Protein AF-X8DLA8-F1 (afdb_monomer)

Solvent-accessible surface area (backbone atoms only — not comparable to full-atom values): 6942 Å² total; per-residue (Å²): 95,60,38,38,39,84,50,100,83,25,29,41,38,32,61,49,87,52,78,72,43,78,40,75,70,85,84,88,90,64,56,47,64,58,45,61,65,25,36,70,77,68,50,75,64,55,50,56,61,34,66,66,68,82,85,77,95,77,88,85,71,86,42,71,71,67,83,84,46,58,88,53,70,92,68,56,51,62,63,43,76,48,76,50,100,87,46,97,60,73,47,75,48,41,30,50,26,70,76,69,64,52,85,70,94,74,65,40,52

Foldseek 3Di:
DWAWEDDPQFIWIDDDPDDIDTDRYDDDDDQLVVNVVRYPDDDPVSCV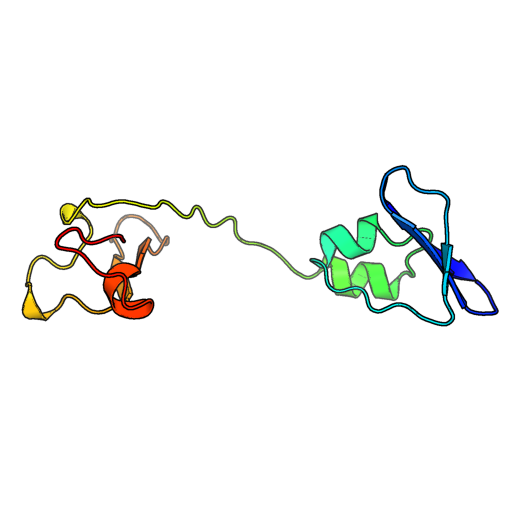VSVVDDDDDDDDDKDQDCVPAPPPPVRGDQKDWDDDPVDPDIDIDGQCCVVVVPDDPGTID

Structure (mmCIF, N/CA/C/O backbone):
data_AF-X8DLA8-F1
#
_entry.id   AF-X8DLA8-F1
#
loop_
_atom_site.group_PDB
_atom_site.id
_atom_site.type_symbol
_atom_site.label_atom_id
_atom_site.label_alt_id
_atom_site.label_comp_id
_atom_site.label_asym_id
_atom_site.label_entity_id
_atom_site.label_seq_id
_atom_site.pdbx_PDB_ins_code
_atom_site.Cartn_x
_atom_site.Cartn_y
_atom_site.Cartn_z
_atom_site.occupancy
_atom_site.B_iso_or_equiv
_atom_site.auth_seq_id
_atom_site.auth_comp_id
_atom_site.auth_asym_id
_atom_site.auth_atom_id
_atom_site.pdbx_PDB_model_num
ATOM 1 N N . MET A 1 1 ? 15.203 9.356 -5.795 1.00 78.50 1 MET A N 1
ATOM 2 C CA . MET A 1 1 ? 14.200 9.509 -6.879 1.00 78.50 1 MET A CA 1
ATOM 3 C C . MET A 1 1 ? 13.991 8.138 -7.506 1.00 78.50 1 MET A C 1
ATOM 5 O O . MET A 1 1 ? 14.965 7.407 -7.597 1.00 78.50 1 MET A O 1
ATOM 9 N N . HIS A 1 2 ? 12.766 7.744 -7.856 1.00 94.06 2 HIS A N 1
ATOM 10 C CA . HIS A 1 2 ? 12.482 6.404 -8.391 1.00 94.06 2 HIS A CA 1
ATOM 11 C C . HIS A 1 2 ? 11.879 6.526 -9.786 1.00 94.06 2 HIS A C 1
ATOM 13 O O . HIS A 1 2 ? 10.998 7.359 -9.971 1.00 94.06 2 HIS A O 1
ATOM 19 N N . TRP A 1 3 ? 12.343 5.717 -10.736 1.00 96.50 3 TRP A N 1
ATOM 20 C CA . TRP A 1 3 ? 11.757 5.645 -12.075 1.00 96.50 3 TRP A CA 1
ATOM 21 C C . TRP A 1 3 ? 12.019 4.289 -12.732 1.00 96.50 3 TRP A C 1
ATOM 23 O O . TRP A 1 3 ? 12.935 3.552 -12.355 1.00 96.50 3 TRP A O 1
ATOM 33 N N . LEU A 1 4 ? 11.201 3.977 -13.731 1.00 97.44 4 LEU A N 1
ATOM 34 C CA . LEU A 1 4 ? 11.270 2.796 -14.573 1.00 97.44 4 LEU A CA 1
ATOM 35 C C . LEU A 1 4 ? 11.191 3.230 -16.036 1.00 97.44 4 LEU A C 1
ATOM 37 O O . LEU A 1 4 ? 10.207 3.834 -16.465 1.00 97.44 4 LEU A O 1
ATOM 41 N N . ARG A 1 5 ? 12.213 2.868 -16.812 1.00 97.44 5 ARG A N 1
ATOM 42 C CA . ARG A 1 5 ? 12.291 3.120 -18.251 1.00 97.44 5 ARG A CA 1
ATOM 43 C C . ARG A 1 5 ? 12.237 1.808 -19.017 1.00 97.44 5 ARG A C 1
ATOM 45 O O . ARG A 1 5 ? 13.017 0.894 -18.752 1.00 97.44 5 ARG A O 1
ATOM 52 N N . ARG A 1 6 ? 11.340 1.736 -19.998 1.00 96.62 6 ARG A N 1
ATOM 53 C CA . ARG A 1 6 ? 11.299 0.645 -20.977 1.00 96.62 6 ARG A CA 1
ATOM 54 C C . ARG A 1 6 ? 12.370 0.866 -22.038 1.00 96.62 6 ARG A C 1
ATOM 56 O O . ARG A 1 6 ? 12.517 1.976 -22.540 1.00 96.62 6 ARG A O 1
ATOM 63 N N . LEU A 1 7 ? 13.091 -0.191 -22.379 1.00 96.25 7 LEU A N 1
ATOM 64 C CA . LEU A 1 7 ? 14.100 -0.219 -23.432 1.00 96.25 7 LEU A CA 1
ATOM 65 C C . LEU A 1 7 ? 13.751 -1.340 -24.427 1.00 96.25 7 LEU A C 1
ATOM 67 O O . LEU A 1 7 ? 13.006 -2.253 -24.071 1.00 96.25 7 LEU A O 1
ATOM 71 N N . PRO A 1 8 ? 14.289 -1.327 -25.660 1.00 95.88 8 PRO A N 1
ATOM 72 C CA . PRO A 1 8 ? 13.991 -2.365 -26.652 1.00 95.88 8 PRO A CA 1
ATOM 73 C C . PRO A 1 8 ? 14.297 -3.801 -26.196 1.00 95.88 8 PRO A C 1
ATOM 75 O O . PRO A 1 8 ? 13.679 -4.739 -26.685 1.00 95.88 8 PRO A O 1
ATOM 78 N N . ASN A 1 9 ? 15.247 -3.977 -25.275 1.00 96.06 9 ASN A N 1
ATOM 79 C CA . ASN A 1 9 ? 15.732 -5.275 -24.804 1.00 96.06 9 ASN A CA 1
ATOM 80 C C . ASN A 1 9 ? 15.433 -5.562 -23.322 1.00 96.06 9 ASN A C 1
ATOM 82 O O . ASN A 1 9 ? 15.948 -6.545 -22.799 1.00 96.06 9 ASN A O 1
ATOM 86 N N . GLY A 1 10 ? 14.658 -4.718 -22.636 1.00 97.56 10 GLY A N 1
ATOM 87 C CA . GLY A 1 10 ? 14.352 -4.912 -21.220 1.00 97.56 10 GLY A CA 1
ATOM 88 C C . GLY A 1 10 ? 13.902 -3.633 -20.528 1.00 97.56 10 GLY A C 1
ATOM 89 O O . GLY A 1 10 ? 13.280 -2.753 -21.126 1.00 97.56 10 GLY A O 1
ATOM 90 N N . VAL A 1 11 ? 14.218 -3.516 -19.243 1.00 97.88 11 VAL A N 1
ATOM 91 C CA . VAL A 1 11 ? 13.834 -2.376 -18.411 1.00 97.88 11 VAL A CA 1
ATOM 92 C C . VAL A 1 11 ? 15.008 -1.890 -17.576 1.00 97.88 11 VAL A C 1
ATOM 94 O O 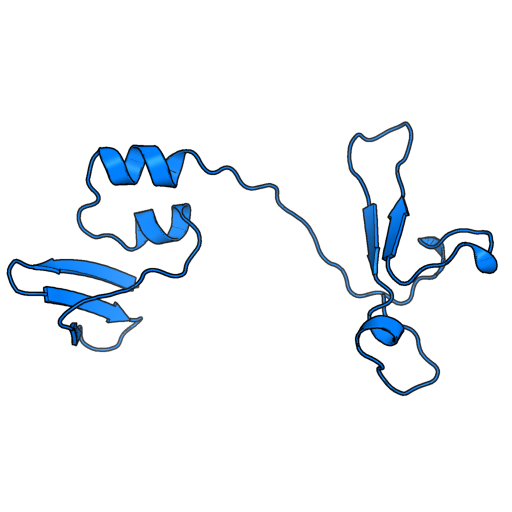. VAL A 1 11 ? 15.796 -2.670 -17.044 1.00 97.88 11 VAL A O 1
ATOM 97 N N . GLN A 1 12 ? 15.104 -0.575 -17.430 1.00 97.81 12 GLN A N 1
ATOM 98 C CA . GLN A 1 12 ? 16.051 0.068 -16.534 1.00 97.81 12 GLN A CA 1
ATOM 99 C C . GLN A 1 12 ? 15.295 0.662 -15.347 1.00 97.81 12 GLN A C 1
ATOM 101 O O . GLN A 1 12 ? 14.284 1.342 -15.523 1.00 97.81 12 GLN A O 1
ATOM 106 N N . VAL A 1 13 ? 15.784 0.399 -14.137 1.00 97.38 13 VAL A N 1
ATOM 107 C CA . VAL A 1 13 ? 15.132 0.798 -12.887 1.00 97.38 13 VAL A CA 1
ATOM 108 C C . VAL A 1 13 ? 16.098 1.606 -12.032 1.00 97.38 13 VAL A C 1
ATOM 110 O O . VAL A 1 13 ? 17.192 1.139 -11.707 1.00 97.38 13 VAL A O 1
ATOM 113 N N . GLN A 1 14 ? 15.659 2.793 -11.615 1.00 96.75 14 GLN A N 1
ATOM 114 C CA . GLN A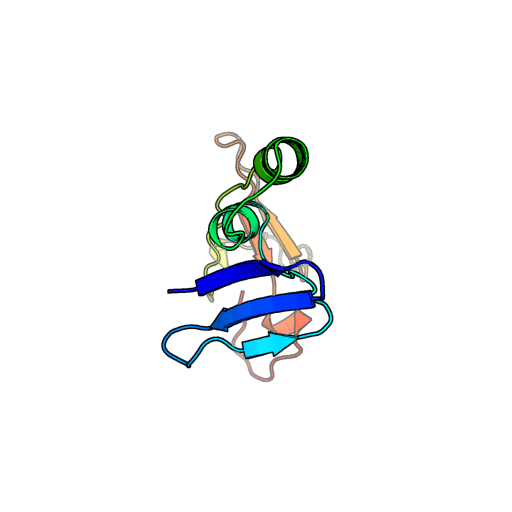 1 14 ? 16.304 3.601 -10.587 1.00 96.75 14 GLN A CA 1
ATOM 115 C C . GLN A 1 14 ? 15.578 3.403 -9.258 1.00 96.75 14 GLN A C 1
ATOM 117 O O . GLN A 1 14 ? 14.417 3.788 -9.101 1.00 96.75 14 GLN A O 1
ATOM 122 N N . ALA A 1 15 ? 16.278 2.835 -8.278 1.00 94.31 15 ALA A N 1
ATOM 123 C CA . ALA A 1 15 ? 15.756 2.625 -6.934 1.00 94.31 15 ALA A CA 1
ATOM 124 C C . ALA A 1 15 ? 16.471 3.544 -5.934 1.00 94.31 15 ALA A C 1
ATOM 126 O O . ALA A 1 15 ? 17.557 3.234 -5.446 1.00 94.31 15 ALA A O 1
ATOM 127 N N . GLY A 1 16 ? 15.848 4.680 -5.613 1.00 93.06 16 GLY A N 1
ATOM 128 C CA . GLY A 1 16 ? 16.378 5.621 -4.628 1.00 93.06 16 GLY A CA 1
ATOM 129 C C . GLY A 1 16 ? 17.613 6.344 -5.157 1.00 93.06 16 GLY A C 1
ATOM 130 O O . GLY A 1 16 ? 17.529 7.031 -6.173 1.00 93.06 16 GLY A O 1
ATOM 131 N N . GLU A 1 17 ? 18.735 6.212 -4.456 1.00 93.62 17 GLU A N 1
ATOM 132 C CA . GLU A 1 17 ? 20.034 6.797 -4.833 1.00 93.62 17 GLU A CA 1
ATOM 133 C C . GLU A 1 17 ? 21.006 5.768 -5.428 1.00 93.62 17 GLU A C 1
ATOM 135 O O . GLU A 1 17 ? 22.095 6.124 -5.870 1.00 93.62 17 GLU A O 1
ATOM 140 N N . ALA A 1 18 ? 20.629 4.486 -5.465 1.00 92.62 18 ALA A N 1
ATOM 141 C CA . ALA A 1 18 ? 21.467 3.455 -6.065 1.00 92.62 18 ALA A CA 1
ATOM 142 C C . ALA A 1 18 ? 21.650 3.703 -7.568 1.00 92.62 18 ALA A C 1
ATOM 144 O O . ALA A 1 18 ? 20.768 4.262 -8.212 1.00 92.62 18 ALA A O 1
ATOM 145 N N . ALA A 1 19 ? 22.757 3.242 -8.150 1.00 94.88 19 ALA A N 1
ATOM 146 C CA . ALA A 1 19 ? 22.928 3.300 -9.599 1.00 94.88 19 ALA A CA 1
ATOM 147 C C . ALA A 1 19 ? 21.780 2.558 -10.326 1.00 94.88 19 ALA A C 1
ATOM 149 O O . ALA A 1 19 ? 21.347 1.503 -9.834 1.00 94.88 19 ALA A O 1
ATOM 150 N N . PRO A 1 20 ? 21.311 3.058 -11.489 1.00 96.75 20 PRO A N 1
ATOM 151 C CA . PRO A 1 20 ? 20.291 2.380 -12.277 1.00 96.75 20 PRO A CA 1
ATOM 152 C C . PRO A 1 20 ? 20.711 0.952 -12.627 1.00 96.75 20 PRO A C 1
ATOM 154 O O . PRO A 1 20 ? 21.856 0.708 -13.012 1.00 96.75 20 PRO A O 1
ATOM 157 N N . ARG A 1 21 ? 19.773 0.008 -12.539 1.00 97.75 21 ARG A N 1
ATOM 158 C CA . ARG A 1 21 ? 20.007 -1.406 -12.868 1.00 97.75 21 ARG A CA 1
ATOM 159 C C . ARG A 1 21 ? 19.147 -1.841 -14.041 1.00 97.75 21 ARG A C 1
ATOM 161 O O . ARG A 1 21 ? 18.043 -1.332 -14.219 1.00 97.75 21 ARG A O 1
ATOM 168 N N . PHE A 1 22 ? 19.665 -2.782 -14.817 1.00 98.19 22 PHE A N 1
ATOM 169 C CA . PHE A 1 22 ? 18.967 -3.383 -15.946 1.00 98.19 22 PHE A CA 1
ATOM 170 C C . PHE A 1 22 ? 18.365 -4.732 -15.548 1.00 98.19 22 PHE A C 1
ATOM 172 O O . PHE A 1 22 ? 18.991 -5.494 -14.810 1.00 98.19 22 PHE A O 1
ATOM 179 N N . PHE A 1 23 ? 17.170 -5.016 -16.055 1.00 98.12 23 PHE A N 1
ATOM 180 C CA . PHE A 1 23 ? 16.464 -6.283 -15.899 1.00 98.12 23 PHE A CA 1
ATOM 181 C C . PHE A 1 23 ? 15.779 -6.648 -17.218 1.00 98.12 23 PHE A C 1
ATOM 183 O O . PHE A 1 23 ? 15.437 -5.764 -18.003 1.00 98.12 23 PHE A O 1
ATOM 190 N N . ASP A 1 24 ? 15.509 -7.934 -17.434 1.00 98.19 24 ASP A N 1
ATOM 191 C CA . ASP A 1 24 ? 14.798 -8.393 -18.637 1.00 98.19 24 ASP A CA 1
ATOM 192 C C . ASP A 1 24 ? 13.326 -7.946 -18.640 1.00 98.19 24 ASP A C 1
ATOM 194 O O . ASP A 1 24 ? 12.754 -7.635 -19.683 1.00 98.19 24 ASP A O 1
ATOM 198 N N . ALA A 1 25 ? 12.708 -7.873 -17.458 1.00 96.88 25 ALA A N 1
ATOM 199 C CA . ALA A 1 25 ? 11.333 -7.429 -17.263 1.00 96.88 25 ALA A CA 1
ATOM 200 C C . ALA A 1 25 ? 11.124 -6.868 -15.848 1.00 96.88 25 ALA A C 1
ATOM 202 O O . ALA A 1 25 ? 11.934 -7.089 -14.947 1.00 96.88 25 ALA A O 1
ATOM 203 N N . ALA A 1 26 ? 10.005 -6.169 -15.637 1.00 95.56 26 ALA A N 1
ATOM 204 C CA . ALA A 1 26 ? 9.582 -5.689 -14.325 1.00 95.56 26 ALA A CA 1
ATOM 205 C C . ALA A 1 26 ? 8.079 -5.886 -14.113 1.00 95.56 26 ALA A C 1
ATOM 207 O O . ALA A 1 26 ? 7.281 -5.755 -15.039 1.00 95.56 26 ALA A O 1
ATOM 208 N N . VAL A 1 27 ? 7.706 -6.138 -12.858 1.00 96.56 27 VAL A N 1
ATOM 209 C CA . VAL A 1 27 ? 6.321 -6.120 -12.380 1.00 96.56 27 VAL A CA 1
ATOM 210 C C . VAL A 1 27 ? 6.168 -4.929 -11.441 1.00 96.56 27 VAL A C 1
ATOM 212 O O . VAL A 1 27 ? 6.891 -4.817 -10.452 1.00 96.56 27 VAL A O 1
ATOM 215 N N . VAL A 1 28 ? 5.233 -4.030 -11.752 1.00 95.44 28 VAL A N 1
ATOM 216 C CA . VAL A 1 28 ? 4.959 -2.836 -10.944 1.00 95.44 28 VAL A CA 1
ATOM 217 C C . VAL A 1 28 ? 3.845 -3.156 -9.949 1.00 95.44 28 VAL A C 1
ATOM 219 O O . VAL A 1 28 ? 2.686 -3.282 -10.330 1.00 95.44 28 VAL A O 1
ATOM 222 N N . ALA A 1 29 ? 4.204 -3.300 -8.673 1.00 96.31 29 ALA A N 1
ATOM 223 C CA . ALA A 1 29 ? 3.296 -3.679 -7.586 1.00 96.31 29 ALA A CA 1
ATOM 224 C C . ALA A 1 29 ? 3.058 -2.518 -6.599 1.00 96.31 29 ALA A C 1
ATOM 226 O O . ALA A 1 29 ? 3.167 -2.686 -5.386 1.00 96.31 29 ALA A O 1
ATOM 227 N N . VAL A 1 30 ? 2.779 -1.324 -7.130 1.00 95.81 30 VAL A N 1
ATOM 228 C CA . VAL A 1 30 ? 2.449 -0.118 -6.349 1.00 95.81 30 VAL A CA 1
ATOM 229 C C . VAL A 1 30 ? 1.065 0.409 -6.728 1.00 95.81 30 VAL A C 1
ATOM 231 O O . VAL A 1 30 ? 0.439 -0.090 -7.666 1.00 95.81 30 VAL A O 1
ATOM 234 N N . HIS A 1 31 ? 0.583 1.426 -6.015 1.00 95.94 31 HIS A N 1
ATOM 235 C CA . HIS A 1 31 ? -0.673 2.079 -6.361 1.00 95.94 31 HIS A CA 1
ATOM 236 C C . HIS A 1 31 ? -0.624 2.685 -7.781 1.00 95.94 31 HIS A C 1
ATOM 238 O O . HIS A 1 31 ? 0.409 3.226 -8.171 1.00 95.94 31 HIS A O 1
ATOM 244 N N . PRO A 1 32 ? -1.705 2.602 -8.579 1.00 96.31 32 PRO A N 1
ATOM 245 C CA . PRO A 1 32 ? -1.774 3.147 -9.938 1.00 96.31 32 PRO A CA 1
ATOM 246 C C . PRO A 1 32 ? -1.238 4.572 -10.154 1.00 96.31 32 PRO A C 1
ATOM 248 O O . PRO A 1 32 ? -0.545 4.824 -11.138 1.00 96.31 32 PRO A O 1
ATOM 251 N N . ASP A 1 33 ? -1.512 5.498 -9.239 1.00 94.81 33 ASP A N 1
ATOM 252 C CA . ASP A 1 33 ? -0.995 6.869 -9.274 1.00 94.81 33 ASP A CA 1
ATOM 253 C C . ASP A 1 33 ? 0.529 6.905 -9.080 1.00 94.81 33 ASP A C 1
ATOM 255 O O . ASP A 1 33 ? 1.243 7.565 -9.832 1.00 94.81 33 ASP A O 1
ATOM 259 N N . GLN A 1 34 ? 1.049 6.116 -8.139 1.00 95.62 34 GLN A N 1
ATOM 260 C CA . GLN A 1 34 ? 2.486 5.923 -7.948 1.00 95.62 34 GLN A CA 1
ATOM 261 C C . GLN A 1 34 ? 3.131 5.247 -9.162 1.00 95.62 34 GLN A C 1
ATOM 263 O O . GLN A 1 34 ? 4.230 5.624 -9.554 1.00 95.62 34 GLN A O 1
ATOM 268 N N . ALA A 1 35 ? 2.455 4.284 -9.791 1.00 96.69 35 ALA A N 1
ATOM 269 C CA . ALA A 1 35 ? 2.941 3.640 -11.006 1.00 96.69 35 ALA A CA 1
ATOM 270 C C . ALA A 1 35 ? 3.106 4.660 -12.143 1.00 96.69 35 ALA A C 1
ATOM 272 O O . ALA A 1 35 ? 4.138 4.658 -12.808 1.00 96.69 35 ALA A O 1
ATOM 273 N N . LEU A 1 36 ? 2.151 5.581 -12.320 1.00 96.56 36 LEU A N 1
ATOM 274 C CA . LEU A 1 36 ? 2.270 6.665 -13.302 1.00 96.56 36 LEU A CA 1
ATOM 275 C C . LEU A 1 36 ? 3.436 7.614 -13.016 1.00 96.56 36 LEU A C 1
ATOM 277 O O . LEU A 1 36 ? 4.052 8.092 -13.962 1.00 96.56 36 LEU A O 1
ATOM 281 N N . LEU A 1 37 ? 3.753 7.865 -11.744 1.00 95.50 37 LEU A N 1
ATOM 282 C CA . LEU A 1 37 ? 4.923 8.660 -11.355 1.00 95.50 37 LEU A CA 1
ATOM 283 C C . LEU A 1 37 ? 6.250 7.918 -11.570 1.00 95.50 37 LEU A C 1
ATOM 285 O O . LEU A 1 37 ? 7.282 8.558 -11.756 1.00 95.50 37 LEU A O 1
ATOM 289 N N . LEU A 1 38 ? 6.238 6.583 -11.511 1.00 96.81 38 LEU A N 1
ATOM 290 C CA . LEU A 1 38 ? 7.423 5.754 -11.734 1.00 96.81 38 LEU A CA 1
ATOM 291 C C . LEU A 1 38 ? 7.746 5.584 -13.220 1.00 96.81 38 LEU A C 1
ATOM 293 O O . LEU A 1 38 ? 8.920 5.504 -13.569 1.00 96.81 38 LEU A O 1
ATOM 297 N N . LEU A 1 39 ? 6.743 5.461 -14.089 1.00 96.88 39 LEU A N 1
ATOM 298 C CA . LEU A 1 39 ? 6.962 5.250 -15.520 1.00 96.88 39 LEU A CA 1
ATOM 299 C C . LEU A 1 39 ? 7.575 6.501 -16.164 1.00 96.88 39 LEU A C 1
ATOM 301 O O . LEU A 1 39 ? 7.000 7.579 -16.095 1.00 96.88 39 LEU A O 1
ATOM 305 N N . ASP A 1 40 ? 8.718 6.335 -16.830 1.00 96.38 40 ASP A N 1
ATOM 306 C CA . ASP A 1 40 ? 9.443 7.441 -17.475 1.00 96.38 40 ASP A CA 1
ATOM 307 C C . ASP A 1 40 ? 8.701 8.000 -18.705 1.00 96.38 40 ASP A C 1
ATOM 309 O O . ASP A 1 40 ? 8.669 9.206 -18.924 1.00 96.38 40 ASP A O 1
ATOM 313 N N . ASP A 1 41 ? 8.052 7.125 -19.479 1.00 95.75 41 ASP A N 1
ATOM 314 C CA . ASP A 1 41 ? 7.219 7.495 -20.631 1.00 95.75 41 ASP A CA 1
ATOM 315 C C . ASP A 1 41 ? 5.939 6.644 -20.663 1.00 95.75 41 ASP A C 1
ATOM 317 O O . ASP A 1 41 ? 5.870 5.649 -21.395 1.00 95.75 41 ASP A O 1
ATOM 321 N N . PRO A 1 42 ? 4.935 6.940 -19.812 1.00 96.62 42 PRO A N 1
ATOM 322 C CA . PRO A 1 42 ? 3.686 6.195 -19.812 1.00 96.62 42 PRO A CA 1
ATOM 323 C C . PRO A 1 42 ? 2.945 6.416 -21.138 1.00 96.62 42 PRO A C 1
ATOM 325 O O . PRO A 1 42 ? 2.882 7.521 -21.670 1.00 96.62 42 PRO A O 1
ATOM 328 N N . SER A 1 43 ? 2.334 5.374 -21.683 1.00 96.88 43 SER A N 1
ATOM 329 C CA . SER A 1 43 ? 1.500 5.470 -22.879 1.00 96.88 43 SER A CA 1
ATOM 330 C C . SER A 1 43 ? 0.164 6.172 -22.575 1.00 96.88 43 SER A C 1
ATOM 332 O O . SER A 1 43 ? -0.261 6.252 -21.416 1.00 96.88 43 SER A O 1
ATOM 334 N N . PRO A 1 44 ? -0.564 6.659 -23.599 1.00 98.06 44 PRO A N 1
ATOM 335 C CA . PRO A 1 44 ? -1.908 7.207 -23.406 1.00 98.06 44 PRO A CA 1
ATOM 336 C C . PRO A 1 44 ? -2.872 6.217 -22.740 1.00 98.06 44 PRO A C 1
ATOM 338 O O . PRO A 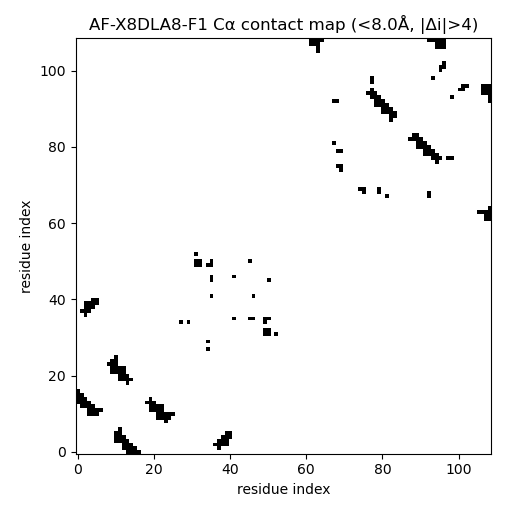1 44 ? -3.679 6.616 -21.904 1.00 98.06 44 PRO A O 1
ATOM 341 N N . TYR A 1 45 ? -2.754 4.928 -23.069 1.00 97.88 45 TYR A N 1
ATOM 342 C CA . TYR A 1 45 ? -3.586 3.877 -22.489 1.00 97.88 45 TYR A CA 1
ATOM 343 C C . TYR A 1 45 ? -3.263 3.640 -21.009 1.00 97.88 45 TYR A C 1
ATOM 345 O O . TYR A 1 45 ? -4.172 3.583 -20.186 1.00 97.88 45 TYR A O 1
ATOM 353 N N . GLU A 1 46 ? -1.978 3.588 -20.646 1.00 97.06 46 GLU A N 1
ATOM 354 C CA . GLU A 1 46 ? -1.553 3.466 -19.244 1.00 97.06 46 GLU A CA 1
ATOM 355 C C . GLU A 1 46 ? -2.045 4.648 -18.405 1.00 97.06 46 GLU A C 1
ATOM 357 O O . GLU A 1 46 ? -2.596 4.439 -17.328 1.00 97.06 46 GLU A O 1
ATOM 362 N N . ARG A 1 47 ? -1.934 5.882 -18.919 1.00 97.62 47 ARG A N 1
ATOM 363 C CA . ARG A 1 47 ? -2.494 7.074 -18.259 1.00 97.62 47 ARG A CA 1
ATOM 364 C C . ARG A 1 47 ? -4.000 6.966 -18.047 1.00 97.62 47 ARG A C 1
ATOM 366 O O . ARG A 1 47 ? -4.474 7.261 -16.953 1.00 97.62 47 ARG A O 1
ATOM 373 N N . ALA A 1 48 ? -4.739 6.538 -19.069 1.00 97.75 48 ALA A N 1
ATOM 374 C CA . ALA A 1 48 ? -6.191 6.414 -18.993 1.00 97.75 48 ALA A CA 1
ATOM 375 C C . ALA A 1 48 ? -6.628 5.355 -17.969 1.00 97.75 48 ALA A C 1
ATOM 377 O O . ALA A 1 48 ? -7.507 5.617 -17.153 1.00 97.75 48 ALA A O 1
ATOM 378 N N . VAL A 1 49 ? -6.000 4.176 -17.986 1.00 97.12 49 VAL A N 1
ATOM 379 C CA . VAL A 1 49 ? -6.361 3.065 -17.095 1.00 97.12 49 VAL A CA 1
ATOM 380 C C . VAL A 1 49 ? -5.930 3.343 -15.658 1.00 97.12 49 VAL A C 1
ATOM 382 O O . VAL A 1 49 ? -6.743 3.245 -14.741 1.00 97.12 49 VAL A O 1
ATOM 385 N N . LEU A 1 50 ? -4.664 3.710 -15.445 1.00 96.94 50 LEU A N 1
ATOM 386 C CA . LEU A 1 50 ? -4.120 3.898 -14.100 1.00 96.94 50 LEU A CA 1
ATOM 387 C C . LEU A 1 50 ? -4.672 5.166 -13.435 1.00 96.94 50 LEU A C 1
ATOM 389 O O . LEU A 1 50 ? -4.917 5.164 -12.231 1.00 96.94 50 LEU A O 1
ATOM 393 N N . GLY A 1 51 ? -4.935 6.222 -14.211 1.00 96.44 51 GLY A N 1
ATOM 394 C CA . GLY A 1 51 ? -5.498 7.478 -13.710 1.00 96.44 51 GLY A CA 1
ATOM 395 C C . GLY A 1 51 ? -6.988 7.414 -13.354 1.00 96.44 51 GLY A C 1
ATOM 396 O O . GLY A 1 51 ? -7.486 8.300 -12.664 1.00 96.44 51 GLY A O 1
ATOM 397 N N . ALA A 1 52 ? -7.713 6.379 -13.791 1.00 97.00 52 ALA A N 1
ATOM 398 C CA . ALA A 1 52 ? -9.142 6.230 -13.504 1.00 97.00 52 ALA A CA 1
ATOM 399 C C . ALA A 1 52 ? -9.436 5.702 -12.085 1.00 97.00 52 ALA A C 1
ATOM 401 O O . ALA A 1 52 ? -10.572 5.792 -11.610 1.00 97.00 52 ALA A O 1
ATOM 402 N N . ILE A 1 53 ? -8.436 5.141 -11.399 1.00 94.75 53 ILE A N 1
ATOM 403 C CA . ILE A 1 53 ? -8.613 4.496 -10.094 1.00 94.75 53 ILE A CA 1
ATOM 404 C C . ILE A 1 53 ? -8.554 5.557 -8.991 1.00 94.75 53 ILE A C 1
ATOM 406 O O . ILE A 1 53 ? -7.508 6.143 -8.721 1.00 94.75 53 ILE A O 1
ATOM 410 N N . ARG A 1 54 ? -9.699 5.807 -8.344 1.00 92.31 54 ARG A N 1
ATOM 411 C CA . ARG A 1 54 ? -9.832 6.799 -7.265 1.00 92.31 54 ARG A CA 1
ATOM 412 C C . ARG A 1 54 ? -9.601 6.175 -5.892 1.00 92.31 54 ARG A C 1
ATOM 414 O O . ARG A 1 54 ? -10.034 5.054 -5.637 1.00 92.31 54 ARG A O 1
ATOM 421 N N . TYR A 1 55 ? -9.007 6.954 -4.993 1.00 90.25 55 TYR A N 1
ATOM 422 C CA . TYR A 1 55 ? -8.763 6.568 -3.605 1.00 90.25 55 TYR A CA 1
ATOM 423 C C . TYR A 1 55 ? -9.670 7.325 -2.643 1.00 90.25 55 TYR A C 1
ATOM 425 O O . TYR A 1 55 ? -10.006 8.487 -2.865 1.00 90.25 55 TYR A O 1
ATOM 433 N N . CYS A 1 56 ? -10.022 6.662 -1.544 1.00 87.38 56 CYS A N 1
ATOM 434 C CA . CYS A 1 56 ? -10.641 7.290 -0.387 1.00 87.38 56 CYS A CA 1
ATOM 435 C C . CYS A 1 56 ? -9.622 7.292 0.761 1.00 87.38 56 CYS A C 1
ATOM 437 O O . CYS A 1 56 ? -9.106 6.220 1.099 1.00 87.38 56 CYS A O 1
ATOM 439 N N . PRO A 1 57 ? -9.295 8.451 1.355 1.00 88.19 57 PRO A N 1
ATOM 440 C CA . PRO A 1 57 ? -8.405 8.490 2.504 1.00 88.19 57 PRO A CA 1
ATOM 441 C C . PRO A 1 57 ? -9.088 7.839 3.711 1.00 88.19 57 PRO A C 1
ATOM 443 O O . PRO A 1 57 ? -10.123 8.307 4.177 1.00 88.19 57 PRO A O 1
ATOM 446 N N . ASN A 1 58 ? -8.475 6.785 4.249 1.00 89.62 58 ASN A N 1
ATOM 447 C CA . ASN A 1 58 ? -8.925 6.122 5.470 1.00 89.62 58 ASN A CA 1
ATOM 448 C C . ASN A 1 58 ? -7.895 6.337 6.577 1.00 89.62 58 ASN A C 1
ATOM 450 O O . ASN A 1 58 ? -6.725 5.983 6.430 1.00 89.62 58 ASN A O 1
ATOM 454 N N . ARG A 1 59 ? -8.329 6.904 7.705 1.00 90.81 59 ARG A N 1
ATOM 455 C CA . ARG A 1 59 ? -7.474 7.096 8.878 1.00 90.81 59 ARG A CA 1
ATOM 456 C C . ARG A 1 59 ? -7.620 5.902 9.817 1.00 90.81 59 ARG A C 1
ATOM 458 O O . ARG A 1 59 ? -8.679 5.711 10.404 1.00 90.81 59 ARG A O 1
ATOM 465 N N . ALA A 1 60 ? -6.547 5.135 9.982 1.00 93.19 60 ALA A N 1
ATOM 466 C CA . ALA A 1 60 ? -6.470 4.066 10.974 1.00 93.19 60 ALA A CA 1
ATOM 467 C C . ALA A 1 60 ? -5.886 4.601 12.290 1.00 93.19 60 ALA A C 1
ATOM 469 O O . ALA A 1 60 ? -4.883 5.318 12.284 1.00 93.19 60 ALA A O 1
ATOM 470 N N . LEU A 1 61 ? -6.513 4.258 13.415 1.00 93.12 61 LEU A N 1
ATOM 471 C CA . LEU A 1 61 ? -6.063 4.623 14.756 1.00 93.12 61 LEU A CA 1
ATOM 472 C C . LEU A 1 61 ? -6.048 3.373 15.624 1.00 93.12 61 LEU A C 1
ATOM 474 O O . LEU A 1 61 ? -7.081 2.737 15.779 1.00 93.12 61 LEU A O 1
ATOM 478 N N . LEU A 1 62 ? -4.893 3.063 16.209 1.00 94.44 62 LEU A N 1
ATOM 479 C CA . LEU A 1 62 ? -4.795 2.054 17.257 1.00 94.44 62 LEU A CA 1
ATOM 480 C C . 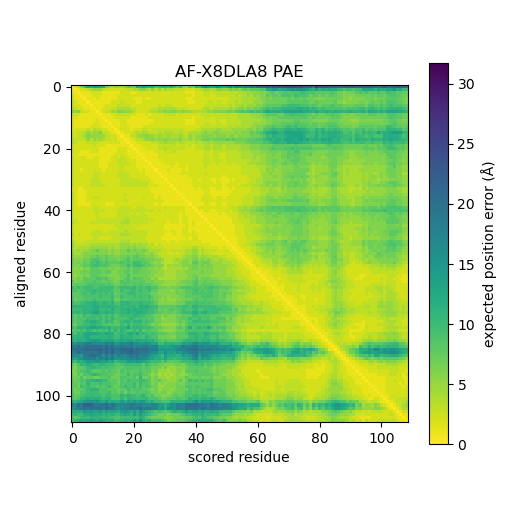LEU A 1 62 ? -5.294 2.663 18.569 1.00 94.44 62 LEU A C 1
ATOM 482 O O . LEU A 1 62 ? -4.762 3.684 19.014 1.00 94.44 62 LEU A O 1
ATOM 486 N N . HIS A 1 63 ? -6.282 2.044 19.206 1.00 93.62 63 HIS A N 1
ATOM 487 C CA . HIS A 1 63 ? -6.833 2.545 20.463 1.00 93.62 63 HIS A CA 1
ATOM 488 C C . HIS A 1 63 ? -7.186 1.423 21.441 1.00 93.62 63 HIS A C 1
ATOM 490 O O . HIS A 1 63 ? -7.212 0.240 21.114 1.00 93.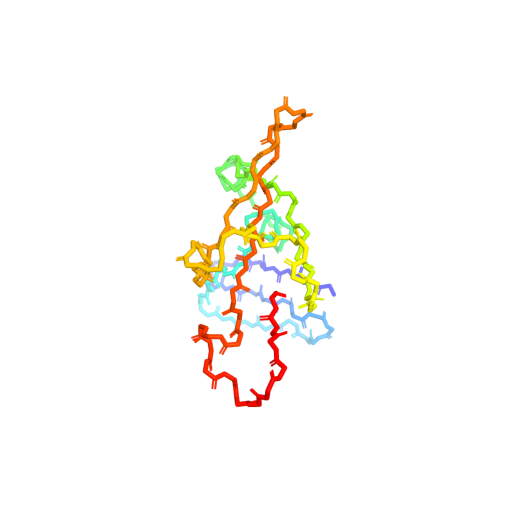62 63 HIS A O 1
ATOM 496 N N . THR A 1 64 ? -7.455 1.808 22.691 1.00 93.81 64 THR A N 1
ATOM 497 C CA . THR A 1 64 ? -8.034 0.908 23.706 1.00 93.81 64 THR A CA 1
ATOM 498 C C . THR A 1 64 ? -9.351 1.432 24.274 1.00 93.81 64 THR A C 1
ATOM 500 O O . THR A 1 64 ? -9.818 0.941 25.297 1.00 93.81 64 THR A O 1
ATOM 503 N N . ASP A 1 65 ? -9.931 2.450 23.635 1.00 92.19 65 ASP A N 1
ATOM 504 C CA . ASP A 1 65 ? -11.218 3.024 24.023 1.00 92.19 65 ASP A CA 1
ATOM 505 C C . ASP A 1 65 ? -12.383 2.100 23.633 1.00 92.19 65 ASP A C 1
ATOM 507 O O . ASP A 1 65 ? -12.684 1.923 22.453 1.00 92.19 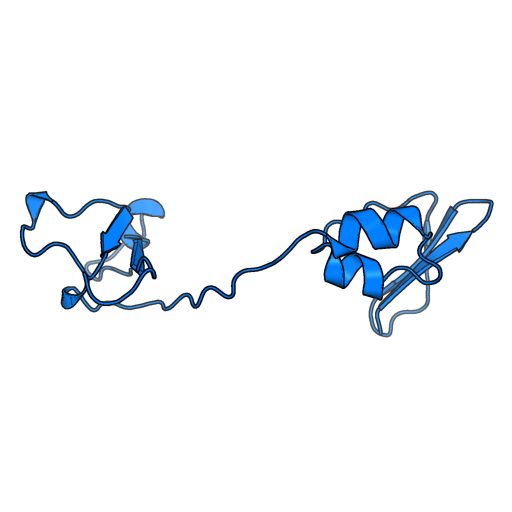65 ASP A O 1
ATOM 511 N N . GLU A 1 66 ? -13.047 1.516 24.632 1.00 90.31 66 GLU A N 1
ATOM 512 C CA . GLU A 1 66 ? -14.220 0.662 24.431 1.00 90.31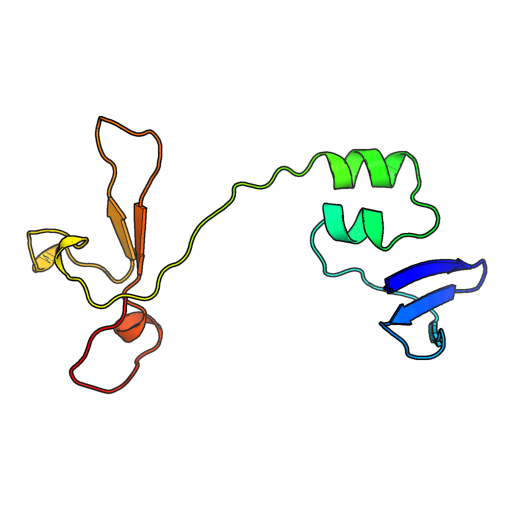 66 GLU A CA 1
ATOM 513 C C . GLU A 1 66 ? -15.512 1.447 24.145 1.00 90.31 66 GLU A C 1
ATOM 515 O O . GLU A 1 66 ? -16.531 0.825 23.828 1.00 90.31 66 GLU A O 1
ATOM 520 N N . SER A 1 67 ? -15.508 2.782 24.258 1.00 89.75 67 SER A N 1
ATOM 521 C CA . SER A 1 67 ? -16.687 3.624 24.010 1.00 89.75 67 SER A CA 1
ATOM 522 C C . SER A 1 67 ? -17.166 3.564 22.553 1.00 89.75 67 SER A C 1
ATOM 524 O O . SER A 1 67 ? -18.353 3.757 22.284 1.00 89.75 67 SER A O 1
ATOM 526 N N . LEU A 1 68 ? -16.261 3.212 21.634 1.00 89.62 68 LEU A N 1
ATOM 527 C CA . LEU A 1 68 ? -16.519 3.036 20.202 1.00 89.62 68 LEU A CA 1
ATOM 528 C C . LEU A 1 68 ? -17.129 1.667 19.853 1.00 89.62 68 LEU A C 1
ATOM 530 O O . LEU A 1 68 ? -17.514 1.428 18.711 1.00 89.62 68 LEU A O 1
ATOM 534 N N . LEU A 1 69 ? -17.238 0.757 20.825 1.00 91.88 69 LEU A N 1
ATOM 535 C CA . LEU A 1 69 ? -17.795 -0.578 20.622 1.00 91.88 69 LEU A CA 1
ATOM 536 C C . LEU A 1 69 ? -19.307 -0.605 20.872 1.00 91.88 69 LEU A C 1
ATOM 538 O O . LEU A 1 69 ? -19.840 0.225 21.615 1.00 91.88 69 LEU A O 1
ATOM 542 N N . PRO A 1 70 ? -20.018 -1.629 20.360 1.00 92.44 70 PRO A N 1
ATOM 543 C CA . PRO A 1 70 ? -21.401 -1.866 20.737 1.00 92.44 70 PRO A CA 1
ATOM 544 C C . PRO A 1 70 ? -21.598 -1.848 22.259 1.00 92.44 70 PRO A C 1
ATOM 546 O O . PRO A 1 70 ? -20.896 -2.531 23.018 1.00 92.44 70 PRO A O 1
ATOM 549 N N . ARG A 1 71 ? -22.610 -1.086 22.701 1.00 90.56 71 ARG A N 1
ATOM 550 C CA . ARG A 1 71 ? -22.990 -0.968 24.121 1.00 90.56 71 ARG A CA 1
ATOM 551 C C . ARG A 1 71 ? -23.329 -2.330 24.732 1.00 90.56 71 ARG A C 1
ATOM 553 O O . ARG A 1 71 ? -22.996 -2.604 25.881 1.00 90.56 71 ARG A O 1
ATOM 560 N N . ARG A 1 72 ? -23.979 -3.205 23.956 1.00 93.06 72 ARG A N 1
ATOM 561 C CA . ARG A 1 72 ? -24.271 -4.585 24.362 1.00 93.06 72 ARG A CA 1
ATOM 562 C C . ARG A 1 72 ? -23.016 -5.435 24.179 1.00 93.06 72 ARG A C 1
ATOM 564 O O . ARG A 1 72 ? -22.617 -5.693 23.049 1.00 93.06 72 ARG A O 1
ATOM 571 N N . ARG A 1 73 ? -22.432 -5.926 25.279 1.00 90.19 73 ARG A N 1
ATOM 572 C CA . ARG A 1 73 ? -21.196 -6.738 25.254 1.00 90.19 73 ARG A CA 1
ATOM 573 C C . ARG A 1 73 ? -21.289 -7.959 24.331 1.00 90.19 73 ARG A C 1
ATOM 575 O O . ARG A 1 73 ? -20.336 -8.236 23.618 1.00 90.19 73 ARG A O 1
ATOM 582 N N . HIS A 1 74 ? -22.440 -8.632 24.286 1.00 92.75 74 HIS A N 1
ATOM 583 C CA . HIS A 1 74 ? -22.665 -9.789 23.405 1.00 92.75 74 HIS A CA 1
ATOM 584 C C . HIS A 1 74 ? -22.708 -9.446 21.909 1.00 92.75 74 HIS A C 1
ATOM 586 O O . HIS A 1 74 ? -22.566 -10.341 21.085 1.00 92.75 74 HIS A O 1
ATOM 592 N N . ALA A 1 75 ? -22.890 -8.172 21.553 1.00 92.38 75 ALA A N 1
ATOM 593 C CA . ALA A 1 75 ? -22.863 -7.714 20.166 1.00 92.38 75 ALA A CA 1
ATOM 594 C C . ALA A 1 75 ? -21.452 -7.325 19.693 1.00 92.38 75 ALA A C 1
ATOM 596 O O . ALA A 1 75 ? -21.281 -6.982 18.529 1.00 92.38 75 ALA A O 1
ATOM 597 N N . ARG A 1 76 ? -20.441 -7.352 20.575 1.00 92.75 76 ARG A N 1
ATOM 598 C CA . ARG A 1 76 ? -19.062 -7.008 20.217 1.00 92.75 76 ARG A CA 1
ATOM 599 C C . ARG A 1 76 ? -18.430 -8.156 19.429 1.00 92.75 76 ARG A C 1
ATOM 601 O O . ARG A 1 76 ? -18.151 -9.225 19.976 1.00 92.75 76 ARG A O 1
ATOM 608 N N . ALA A 1 77 ? -18.195 -7.918 18.147 1.00 92.62 77 ALA A N 1
ATOM 609 C CA . ALA A 1 77 ? -17.537 -8.851 17.243 1.00 92.62 77 ALA A CA 1
ATOM 610 C C . ALA A 1 77 ? -16.063 -8.476 17.028 1.00 92.62 77 ALA A C 1
ATOM 612 O O . ALA A 1 77 ? -15.598 -7.429 17.479 1.00 92.62 77 ALA A O 1
ATOM 613 N N . SER A 1 78 ? -15.318 -9.332 16.322 1.00 93.50 78 SER A N 1
ATOM 614 C CA . SER A 1 78 ? -13.950 -9.012 15.886 1.00 93.50 78 SER A CA 1
ATOM 615 C C . SER A 1 78 ? -13.897 -7.837 14.907 1.00 93.50 78 SER A C 1
ATOM 617 O O . SER A 1 78 ? -12.839 -7.259 14.699 1.00 93.50 78 SER A O 1
ATOM 619 N N . TRP A 1 79 ? -15.030 -7.497 14.300 1.00 94.44 79 TRP A N 1
ATOM 620 C CA . TRP A 1 79 ? -15.205 -6.345 13.437 1.00 94.44 79 TRP A CA 1
ATOM 621 C C . TRP A 1 79 ? -16.558 -5.719 13.767 1.00 94.44 79 TRP A C 1
ATOM 623 O O . TRP A 1 79 ? -17.579 -6.404 13.746 1.00 94.44 79 TRP A O 1
ATOM 633 N N . ASN A 1 80 ? -16.559 -4.438 14.121 1.00 93.56 80 ASN A N 1
ATOM 634 C CA . ASN A 1 80 ? -17.757 -3.670 14.427 1.00 93.56 80 ASN A CA 1
ATOM 635 C C . ASN A 1 80 ? -17.794 -2.453 13.507 1.00 93.56 80 ASN A C 1
ATOM 637 O O . ASN A 1 80 ? -16.752 -1.861 13.221 1.00 93.56 80 ASN A O 1
ATOM 641 N N . TYR A 1 81 ? -18.989 -2.076 13.071 1.00 90.56 81 TYR A N 1
ATOM 642 C CA . TYR A 1 81 ? -19.208 -0.843 12.335 1.00 90.56 81 TYR A CA 1
ATOM 643 C C . TYR A 1 81 ? -20.130 0.074 13.137 1.00 90.56 81 TYR A C 1
ATOM 645 O O . TYR A 1 81 ? -21.056 -0.381 13.812 1.00 90.56 81 TYR A O 1
ATOM 653 N N . LEU A 1 82 ? -19.867 1.370 13.056 1.00 88.69 82 LEU A N 1
ATOM 654 C CA . LEU A 1 82 ? -20.692 2.420 13.623 1.00 88.69 82 LEU A CA 1
ATOM 655 C C . LEU A 1 82 ? -21.067 3.375 12.493 1.00 88.69 82 LEU A C 1
ATOM 657 O O . LEU A 1 82 ? -20.205 3.987 11.866 1.00 88.69 82 LEU A O 1
ATOM 661 N N . ILE A 1 83 ? -22.370 3.475 12.248 1.00 87.81 83 ILE A N 1
ATOM 662 C CA . ILE A 1 83 ? -22.970 4.423 11.310 1.00 87.81 83 ILE A CA 1
ATOM 663 C C . ILE A 1 83 ? -23.772 5.403 12.153 1.00 87.81 83 ILE A C 1
ATOM 665 O O . ILE A 1 83 ? -24.571 4.985 12.996 1.00 87.81 83 ILE A O 1
ATOM 669 N N . THR A 1 84 ? -23.552 6.698 11.952 1.00 80.81 84 THR A N 1
ATOM 670 C CA . THR A 1 84 ? -24.351 7.743 12.594 1.00 80.81 84 THR A CA 1
ATOM 671 C C . THR A 1 84 ? -25.307 8.342 11.572 1.00 80.81 84 THR A C 1
ATOM 673 O O . THR A 1 84 ? -25.005 8.409 10.388 1.00 80.81 84 THR A O 1
ATOM 676 N N . SER A 1 85 ? -26.474 8.814 12.009 1.00 83.06 85 SER A N 1
ATOM 677 C CA . SER A 1 85 ? -27.450 9.457 11.112 1.00 83.06 85 SER A CA 1
ATOM 678 C C . SER A 1 85 ? -26.993 10.820 10.577 1.00 83.06 85 SER A C 1
ATOM 680 O O . SER A 1 85 ? -27.721 11.466 9.834 1.00 83.06 85 SER A O 1
ATOM 682 N N . THR A 1 86 ? -25.830 11.299 11.016 1.00 81.88 86 THR A N 1
ATOM 683 C CA . THR A 1 86 ? -25.297 12.634 10.732 1.00 81.88 86 THR A CA 1
ATOM 684 C C . THR A 1 86 ? -24.102 12.599 9.781 1.00 81.88 86 THR A C 1
ATOM 686 O O . THR A 1 86 ? -23.515 13.645 9.522 1.00 81.88 86 THR A O 1
ATOM 689 N N . SER A 1 87 ? -23.684 11.415 9.327 1.00 81.12 87 SER A N 1
ATOM 690 C CA . SER A 1 87 ? -22.536 11.242 8.442 1.00 81.12 87 SER A CA 1
ATOM 691 C C . SER A 1 87 ? -22.712 9.999 7.581 1.00 81.12 87 SER A C 1
ATOM 693 O O . SER A 1 87 ? -23.035 8.931 8.091 1.00 81.12 87 SER A O 1
ATOM 695 N N . ASP A 1 88 ? -22.397 10.119 6.295 1.00 80.38 88 ASP A N 1
ATOM 696 C CA . ASP A 1 88 ? -22.294 8.970 5.388 1.00 80.38 88 ASP A CA 1
ATOM 697 C C . ASP A 1 88 ? -20.995 8.168 5.609 1.00 80.38 88 ASP A C 1
ATOM 699 O O . ASP A 1 88 ? -20.723 7.186 4.917 1.00 80.38 88 ASP A O 1
ATOM 703 N N . GLN A 1 89 ? -20.157 8.583 6.566 1.00 82.94 89 GLN A N 1
ATOM 704 C CA . GLN A 1 89 ? -18.932 7.877 6.920 1.00 82.94 89 GLN A CA 1
ATOM 705 C C . GLN A 1 89 ? -19.219 6.733 7.888 1.00 82.94 89 GLN A C 1
ATOM 707 O O . GLN A 1 89 ? -19.859 6.900 8.927 1.00 82.94 89 GLN A O 1
ATOM 712 N N . VAL A 1 90 ? -18.662 5.569 7.566 1.00 87.81 90 VAL A N 1
ATOM 713 C CA . VAL A 1 90 ? -18.714 4.386 8.420 1.00 87.81 90 VAL A CA 1
ATOM 714 C C . VAL A 1 90 ? -17.432 4.321 9.236 1.00 87.81 90 VAL A C 1
ATOM 716 O O . VAL A 1 90 ? -16.340 4.228 8.675 1.00 87.81 90 VAL A O 1
ATOM 719 N N . LEU A 1 91 ? -17.556 4.333 10.562 1.00 90.38 91 LEU A N 1
ATOM 720 C CA . LEU A 1 91 ? -16.437 3.989 11.429 1.00 90.38 91 LEU A CA 1
ATOM 721 C C . LEU A 1 91 ? -16.368 2.472 11.553 1.00 90.38 91 LEU A C 1
ATOM 723 O O . LEU A 1 91 ? -17.369 1.810 11.823 1.00 90.38 91 LEU A O 1
ATOM 727 N N . ILE A 1 92 ? -15.171 1.934 11.379 1.00 93.25 92 ILE A N 1
ATOM 728 C CA . ILE A 1 92 ? -14.890 0.517 11.530 1.00 93.25 92 ILE A CA 1
ATOM 729 C C . ILE A 1 92 ? -13.892 0.341 12.674 1.00 93.25 92 ILE A C 1
ATOM 731 O O . ILE A 1 92 ? -12.835 0.968 12.676 1.00 93.25 92 ILE A O 1
ATOM 735 N N . THR A 1 93 ? -14.211 -0.556 13.603 1.00 94.81 93 THR A N 1
ATOM 736 C CA . THR A 1 93 ? -13.330 -0.958 14.704 1.00 94.81 93 THR A CA 1
ATOM 737 C C . THR A 1 93 ? -13.053 -2.457 14.622 1.00 94.81 93 THR A C 1
ATOM 739 O O . THR A 1 93 ? -13.991 -3.259 14.536 1.00 94.81 93 THR A O 1
ATOM 742 N N . TYR A 1 94 ? -11.780 -2.848 14.676 1.00 95.50 94 TYR A N 1
ATOM 743 C CA . TYR A 1 94 ? -11.343 -4.245 14.622 1.00 95.50 94 TYR A CA 1
ATOM 744 C C . TYR A 1 94 ? -10.825 -4.682 15.988 1.00 95.50 94 TYR A C 1
ATOM 746 O O . TYR A 1 94 ? -10.010 -3.990 16.555 1.00 95.50 94 TYR A O 1
ATOM 754 N N . ASP A 1 95 ? -11.211 -5.840 16.521 1.00 94.88 95 ASP A N 1
ATOM 755 C CA . ASP A 1 95 ? -10.519 -6.411 17.691 1.00 94.88 95 ASP A CA 1
ATOM 756 C C . ASP A 1 95 ? -9.202 -7.041 17.227 1.00 94.88 95 ASP A C 1
ATOM 758 O O . ASP A 1 95 ? -9.134 -8.246 16.958 1.00 94.88 95 ASP A O 1
ATOM 762 N N . VAL A 1 96 ? -8.153 -6.233 17.080 1.00 94.69 96 VAL A N 1
ATOM 763 C CA . VAL A 1 96 ? -6.851 -6.708 16.590 1.00 94.69 96 VAL A CA 1
ATOM 764 C C . VAL A 1 96 ? -6.252 -7.725 17.563 1.00 94.69 96 VAL A C 1
ATOM 766 O O . VAL A 1 96 ? -5.657 -8.714 17.132 1.00 94.69 96 VAL A O 1
ATOM 769 N N . SER A 1 97 ? -6.484 -7.554 18.871 1.00 94.44 97 SER A N 1
ATOM 770 C CA . SER A 1 97 ? -6.089 -8.539 19.885 1.00 94.44 97 SER A CA 1
ATOM 771 C C . SER A 1 97 ? -6.713 -9.910 19.638 1.00 94.44 97 SER A C 1
ATOM 773 O O . SER A 1 97 ? -6.024 -10.926 19.722 1.00 94.44 97 SER A O 1
ATOM 775 N N . ARG A 1 98 ? -8.010 -9.966 19.323 1.00 92.75 98 ARG A N 1
ATOM 776 C CA . ARG A 1 98 ? -8.711 -11.217 19.014 1.00 92.75 98 ARG A CA 1
ATOM 777 C C . ARG A 1 98 ? -8.307 -11.778 17.656 1.00 92.75 98 ARG A C 1
ATOM 779 O O . ARG A 1 98 ? -8.056 -12.977 17.576 1.00 92.75 98 ARG A O 1
ATOM 786 N N . LEU A 1 99 ? -8.248 -10.941 16.619 1.00 94.06 99 LEU A N 1
ATOM 787 C CA . LEU A 1 99 ? -7.926 -11.357 15.249 1.00 94.06 99 LEU A CA 1
ATOM 788 C C . LEU A 1 99 ? -6.508 -11.924 15.145 1.00 94.06 99 LEU A C 1
ATOM 790 O O . LEU A 1 99 ? -6.310 -12.960 14.520 1.00 94.06 99 LEU A O 1
ATOM 794 N N . MET A 1 100 ? -5.547 -11.284 15.812 1.00 94.81 100 MET A N 1
ATOM 795 C CA . MET A 1 100 ? -4.134 -11.668 15.769 1.00 94.81 100 MET A CA 1
ATOM 796 C C . MET A 1 100 ? -3.705 -12.534 16.959 1.00 94.81 100 MET A C 1
ATOM 798 O O . MET A 1 100 ? -2.534 -12.883 17.070 1.00 94.81 100 MET A O 1
ATOM 802 N N . ARG A 1 101 ? -4.638 -12.898 17.852 1.00 94.25 101 ARG A N 1
ATOM 803 C CA . ARG A 1 101 ? -4.381 -13.705 19.061 1.00 94.25 101 ARG A CA 1
ATOM 804 C C . ARG A 1 101 ? -3.265 -13.119 19.937 1.00 94.25 101 ARG A C 1
ATOM 806 O O . ARG A 1 101 ? -2.438 -13.855 20.473 1.00 94.25 101 ARG A O 1
ATOM 813 N N . ILE A 1 102 ? -3.252 -11.795 20.086 1.00 93.12 102 ILE A N 1
ATOM 814 C CA . ILE A 1 102 ? -2.245 -11.090 20.884 1.00 93.12 102 ILE A CA 1
ATOM 815 C C . ILE A 1 102 ? -2.449 -11.465 22.360 1.00 93.12 102 ILE A C 1
ATOM 817 O O . ILE A 1 102 ? -3.550 -11.268 22.885 1.00 93.12 102 ILE A O 1
ATOM 821 N N . PRO A 1 103 ? -1.425 -12.009 23.039 1.00 90.50 103 PRO A N 1
ATOM 822 C CA . PRO A 1 103 ? -1.536 -12.385 24.439 1.00 90.50 103 PRO A CA 1
ATOM 823 C C . PRO A 1 103 ? -1.582 -11.146 25.342 1.00 90.50 103 PRO A C 1
ATOM 825 O O . PRO A 1 103 ? -0.949 -10.129 25.065 1.00 90.50 103 PRO A O 1
ATOM 828 N N . GLY A 1 104 ? -2.303 -11.252 26.458 1.00 88.75 104 GLY A N 1
ATOM 829 C CA . GL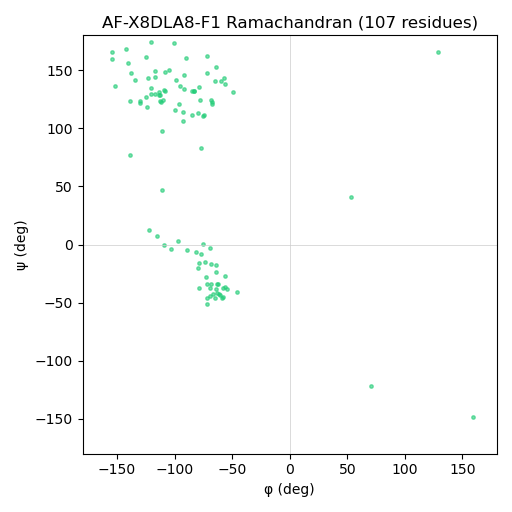Y A 1 104 ? -2.380 -10.211 27.484 1.00 88.75 104 GLY A CA 1
ATOM 830 C C . GLY A 1 104 ? -3.811 -9.843 27.876 1.00 88.75 104 GLY A C 1
ATOM 831 O O . GLY A 1 104 ? -4.778 -10.203 27.208 1.00 88.75 104 GLY A O 1
ATOM 832 N N . GLY A 1 105 ? -3.947 -9.128 28.996 1.00 85.94 105 GLY A N 1
ATOM 833 C CA . GLY A 1 105 ? -5.250 -8.664 29.491 1.00 85.94 105 GLY A CA 1
ATOM 834 C C . GLY A 1 105 ? -5.779 -7.419 28.773 1.00 85.94 105 GLY A C 1
ATOM 835 O O . GLY A 1 105 ? -6.979 -7.155 28.796 1.00 85.94 105 GLY A O 1
ATOM 836 N N . ARG A 1 106 ? -4.896 -6.654 28.119 1.00 89.44 106 ARG A N 1
ATOM 837 C CA . ARG A 1 106 ? -5.257 -5.427 27.403 1.00 89.44 106 ARG A CA 1
ATOM 838 C C . ARG A 1 106 ? -5.724 -5.752 25.985 1.00 89.44 106 ARG A C 1
ATOM 840 O O . ARG A 1 106 ? -5.059 -6.491 25.265 1.00 89.44 106 ARG A O 1
ATOM 847 N N . ARG A 1 107 ? -6.856 -5.167 25.588 1.00 90.75 107 ARG A N 1
ATOM 848 C CA . ARG A 1 107 ? -7.405 -5.262 24.231 1.00 90.75 107 ARG A CA 1
ATOM 849 C C . ARG A 1 107 ? -6.972 -4.067 23.395 1.00 90.75 107 ARG A C 1
ATOM 851 O O . ARG A 1 107 ? -7.014 -2.937 23.881 1.00 90.75 107 ARG A O 1
ATOM 858 N N . PHE A 1 108 ? -6.580 -4.346 22.162 1.00 92.62 108 PHE A N 1
ATOM 859 C CA . PHE A 1 108 ? -6.233 -3.370 21.143 1.00 92.62 108 PHE A CA 1
ATOM 860 C C . PHE A 1 108 ? -7.256 -3.440 20.026 1.00 92.62 108 PHE A C 1
ATOM 862 O O . PHE A 1 108 ? -7.567 -4.535 19.539 1.00 92.62 108 PHE A O 1
ATOM 869 N N . TRP A 1 109 ? -7.742 -2.264 19.658 1.00 90.19 109 TRP A N 1
ATOM 870 C CA . TRP A 1 109 ? -8.723 -2.070 18.614 1.00 90.19 109 TRP A CA 1
ATOM 871 C C . TRP A 1 109 ? -8.178 -1.178 17.499 1.00 90.19 109 TRP A C 1
ATOM 873 O O . TRP A 1 109 ? -7.334 -0.305 17.827 1.00 90.19 109 TRP A O 1
#

Radius of gyration: 22.09 Å; Cα contacts (8 Å, |Δi|>4): 130; chains: 1; bounding box: 50×26×56 Å

Sequence (109 aa):
MHWLRRLPNGVQVQAGEAAPRFFDAAVVAVHPDQALLLLDDPSPYERAVLGAIRYCPNRALLHTDESLLPRRRHARASWNYLITSTSDQVLITYDVSRLMRIPGGRRFW

Mean predicted aligned error: 5.66 Å

pLDDT: mean 93.31, std 4.29, range [78.5, 98.19]

Organism: NCBI:txid1299334

Nearest PDB structures (foldseek):
  7wi3-assembly1_r  TM=3.765E-01  e=2.806E+00  Escherichia coli K-12

Secondary structure (DSSP, 8-state):
--EEEEETTEEEEE-TTSPPEEES-----S-HHHHHHHBSS--HHHHHHHHT-------------GGGS-SSGGG--SEEEEE-TT-SPEEEEE-HHHHTT--SS----